Protein AF-A0A381T8W2-F1 (afdb_monomer)

Solvent-accessible surface area (backbone atoms only — not comparable to full-atom values): 4088 Å² total; per-residue (Å²): 136,88,85,88,85,66,92,91,55,50,74,68,54,49,52,50,53,52,52,52,45,69,74,72,52,74,51,81,89,66,52,61,80,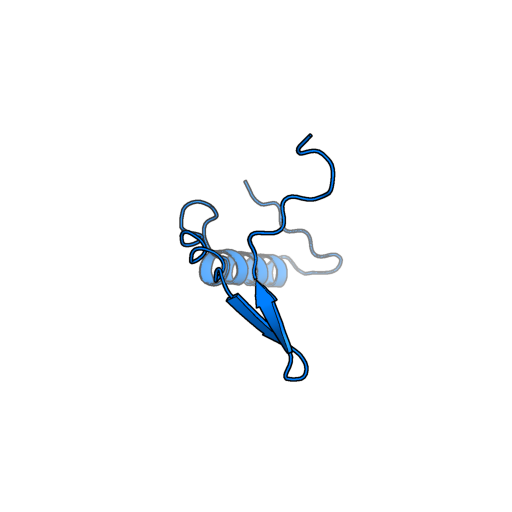69,73,76,77,65,62,59,47,76,58,97,92,41,80,46,66,67,83,68,79,65,95,83,83,123

Organism: NCBI:txid408172

pLDDT: mean 79.82, std 15.99, range [43.34, 98.31]

Sequence (58 aa):
MVRIVAEGATEQELAAIAAAYEELWPNPSEARKAPEPPTEWRFSGRWWHGDDPGPDAR

Secondary structure (DSSP, 8-state):
------TT--HHHHHHHHHHHHHHSPPTTTS--PPPPPSEEEETTEEEES----S---

Foldseek 3Di:
DDDDDDPPDDPVRVVVVVVCCVVPPDDPVPPPPDPDPDQWDDDPNDIDGPPDPPDPPD

Radius of gyration: 20.86 Å; Cα contacts (8 Å, |Δi|>4): 22; chains: 1; bounding box: 38×32×54 Å

Structure (mmCIF, N/CA/C/O backbone):
data_AF-A0A381T8W2-F1
#
_entry.id   AF-A0A381T8W2-F1
#
loop_
_atom_site.group_PDB
_atom_site.id
_atom_site.type_symbol
_atom_site.label_atom_id
_atom_site.label_alt_id
_atom_site.label_comp_id
_atom_site.label_asym_id
_atom_site.label_entity_id
_atom_site.label_seq_id
_atom_site.pdbx_PDB_ins_c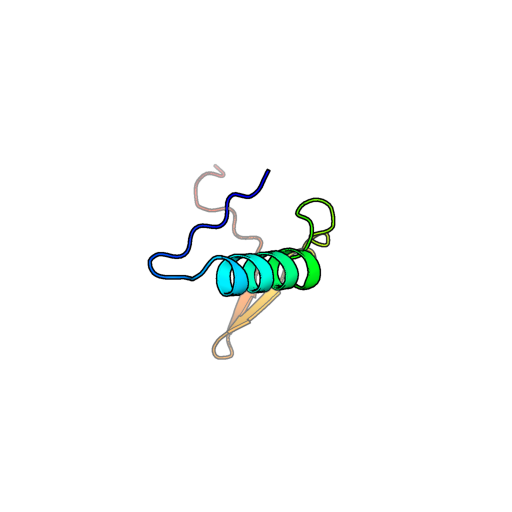ode
_atom_site.Cartn_x
_atom_site.Cartn_y
_atom_site.Cartn_z
_atom_site.occupancy
_atom_site.B_iso_or_equiv
_atom_site.auth_seq_id
_atom_site.auth_comp_id
_atom_site.auth_asym_id
_atom_site.auth_atom_id
_atom_site.pdbx_PDB_model_num
ATOM 1 N N . MET A 1 1 ? -2.214 8.456 -8.763 1.00 68.56 1 MET A N 1
ATOM 2 C CA . MET A 1 1 ? -2.947 8.340 -7.485 1.00 68.56 1 MET A CA 1
ATOM 3 C C . MET A 1 1 ? -2.978 6.869 -7.112 1.00 68.56 1 M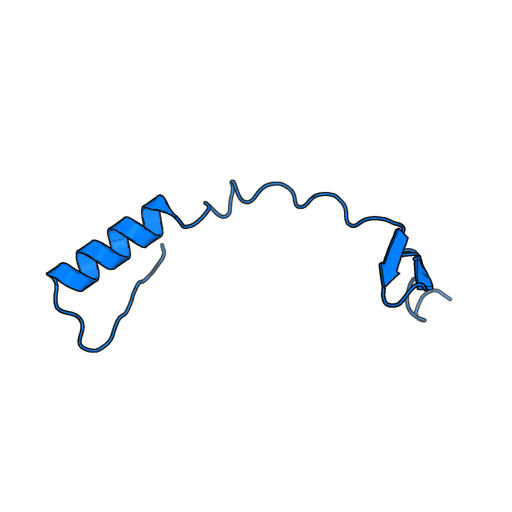ET A C 1
ATOM 5 O O . MET A 1 1 ? -3.592 6.098 -7.840 1.00 68.56 1 MET A O 1
ATOM 9 N N . VAL A 1 2 ? -2.258 6.469 -6.066 1.00 83.56 2 VAL A N 1
ATOM 10 C CA . VAL A 1 2 ? -2.265 5.084 -5.570 1.00 83.56 2 VAL A CA 1
ATOM 11 C C . VAL A 1 2 ? -3.438 4.925 -4.609 1.00 83.56 2 VAL A C 1
ATOM 13 O O . VAL A 1 2 ? -3.695 5.811 -3.799 1.00 83.56 2 VAL A O 1
ATOM 16 N N . ARG A 1 3 ? -4.177 3.816 -4.720 1.00 90.50 3 ARG A N 1
ATOM 17 C CA . ARG A 1 3 ? -5.265 3.472 -3.798 1.00 90.50 3 ARG A CA 1
ATOM 18 C C . ARG A 1 3 ? -4.845 2.275 -2.955 1.00 90.50 3 ARG A C 1
ATOM 20 O O . ARG A 1 3 ? -4.681 1.185 -3.494 1.00 90.50 3 ARG A O 1
ATOM 27 N N . ILE A 1 4 ? -4.726 2.484 -1.649 1.00 90.06 4 ILE A N 1
ATOM 28 C CA . ILE A 1 4 ? -4.414 1.435 -0.674 1.00 90.06 4 ILE A CA 1
ATOM 29 C C . ILE A 1 4 ? -5.725 0.915 -0.084 1.00 90.06 4 ILE A C 1
ATOM 31 O O . ILE A 1 4 ? -6.580 1.696 0.333 1.00 90.06 4 ILE A O 1
ATOM 35 N N . VAL A 1 5 ? -5.897 -0.406 -0.089 1.00 94.75 5 VAL A N 1
ATOM 36 C CA . VAL A 1 5 ? -7.050 -1.096 0.499 1.00 94.75 5 VAL A CA 1
ATOM 37 C C . VAL A 1 5 ? -6.524 -2.251 1.339 1.00 94.75 5 VAL A C 1
ATOM 39 O O . VAL A 1 5 ? -5.752 -3.065 0.838 1.00 94.75 5 VAL A O 1
ATOM 42 N N . ALA A 1 6 ? -6.950 -2.315 2.598 1.00 94.00 6 ALA A N 1
ATOM 43 C CA . ALA A 1 6 ? -6.630 -3.397 3.521 1.00 94.00 6 ALA A CA 1
ATOM 44 C C . ALA A 1 6 ? -7.912 -3.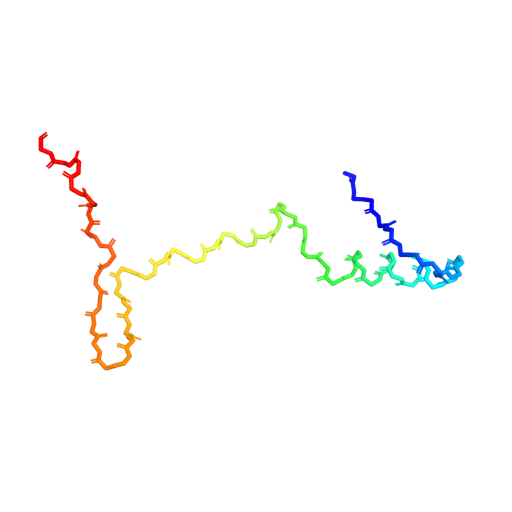798 4.262 1.00 94.00 6 ALA A C 1
ATOM 46 O O . ALA A 1 6 ? -8.433 -3.031 5.070 1.00 94.00 6 ALA A O 1
ATOM 47 N N . GLU A 1 7 ? -8.466 -4.967 3.937 1.00 96.12 7 GLU A N 1
ATOM 48 C CA . GLU A 1 7 ? -9.697 -5.445 4.573 1.00 96.12 7 GLU A CA 1
ATOM 49 C C . GLU A 1 7 ? -9.464 -5.740 6.059 1.00 96.12 7 GLU A C 1
ATOM 51 O O . GLU A 1 7 ? -8.484 -6.383 6.429 1.00 96.12 7 GLU A O 1
ATOM 56 N N . GLY A 1 8 ? -10.369 -5.259 6.916 1.00 96.62 8 GLY A N 1
ATOM 57 C CA . GLY A 1 8 ? -10.292 -5.451 8.368 1.00 96.62 8 GLY A CA 1
ATOM 58 C C . GLY A 1 8 ? -9.320 -4.523 9.102 1.00 96.62 8 GLY A C 1
ATOM 59 O O . GLY A 1 8 ? -9.307 -4.543 10.329 1.00 96.62 8 GLY A O 1
ATOM 60 N N . ALA A 1 9 ? -8.555 -3.692 8.388 1.00 96.94 9 ALA A N 1
ATOM 61 C CA . ALA A 1 9 ? -7.690 -2.697 9.007 1.00 96.94 9 ALA A CA 1
ATOM 62 C C . ALA A 1 9 ? -8.513 -1.574 9.652 1.00 96.94 9 ALA A C 1
ATOM 64 O O . ALA A 1 9 ? -9.459 -1.040 9.065 1.00 96.94 9 ALA A O 1
ATOM 65 N N . THR A 1 10 ? -8.111 -1.181 10.853 1.00 98.31 10 THR A N 1
ATOM 66 C CA . THR A 1 10 ? -8.564 0.058 11.484 1.00 98.31 10 THR A CA 1
ATOM 67 C C . THR A 1 10 ? -8.055 1.276 10.709 1.00 98.31 10 THR A C 1
ATOM 69 O O . THR A 1 10 ? -7.099 1.195 9.935 1.00 98.31 10 THR A O 1
ATOM 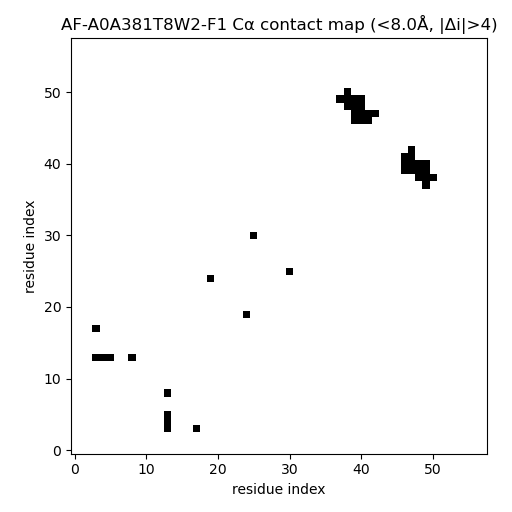72 N N . GLU A 1 11 ? -8.648 2.447 10.947 1.00 96.81 11 GLU A N 1
ATOM 73 C CA . GLU A 1 11 ? -8.182 3.703 10.337 1.00 96.81 11 GLU A CA 1
ATOM 74 C C . GLU A 1 11 ? -6.716 4.010 10.676 1.00 96.81 11 GLU A C 1
ATOM 76 O O . GLU A 1 11 ? -5.970 4.526 9.845 1.00 96.81 11 GLU A O 1
ATOM 81 N N . GLN A 1 12 ? -6.286 3.649 11.887 1.00 97.56 12 GLN A N 1
ATOM 82 C CA . GLN A 1 12 ? -4.922 3.867 12.359 1.00 97.56 12 GLN A CA 1
ATOM 83 C C . GLN A 1 12 ? -3.918 2.966 11.630 1.00 97.56 12 GLN A C 1
ATOM 85 O O . GLN A 1 12 ? -2.845 3.421 11.237 1.00 97.56 12 GLN A O 1
ATOM 90 N N . GLU A 1 13 ? -4.284 1.706 11.394 1.00 97.75 13 GLU A N 1
ATOM 91 C CA . GLU A 1 13 ? -3.476 0.769 10.609 1.00 97.75 13 GLU A CA 1
ATOM 92 C C . GLU A 1 13 ? -3.429 1.176 9.134 1.00 97.75 13 GLU A C 1
ATOM 94 O O . GLU A 1 13 ? -2.359 1.164 8.532 1.00 97.75 13 GLU A O 1
ATOM 99 N N . LEU A 1 14 ? -4.552 1.621 8.562 1.00 97.62 14 LEU A N 1
ATOM 100 C CA . LEU A 1 14 ? -4.596 2.186 7.209 1.00 97.62 14 LEU A CA 1
ATOM 101 C C . LEU A 1 14 ? -3.667 3.398 7.063 1.00 97.62 14 LEU A C 1
ATOM 103 O O . LEU A 1 14 ? -2.944 3.494 6.071 1.00 97.62 14 LEU A O 1
ATOM 107 N N . ALA A 1 15 ? -3.636 4.289 8.058 1.00 95.44 15 ALA A N 1
ATOM 108 C CA . ALA A 1 15 ? -2.726 5.431 8.073 1.00 95.44 15 ALA A CA 1
ATOM 109 C C . ALA A 1 15 ? -1.252 5.000 8.160 1.00 95.44 15 ALA A C 1
ATOM 111 O O . ALA A 1 15 ? -0.411 5.542 7.442 1.00 95.44 15 ALA A O 1
ATOM 112 N N . ALA A 1 16 ? -0.936 3.998 8.986 1.00 97.00 16 ALA A N 1
ATOM 113 C CA . ALA A 1 16 ? 0.417 3.457 9.095 1.00 97.00 16 ALA A CA 1
ATOM 114 C C . ALA A 1 16 ? 0.885 2.796 7.785 1.00 97.00 16 ALA A C 1
ATOM 116 O O . ALA A 1 16 ? 2.018 3.013 7.357 1.00 97.00 16 ALA A O 1
ATOM 117 N N . ILE A 1 17 ? 0.008 2.039 7.115 1.00 96.06 17 ILE A N 1
ATOM 118 C CA . ILE A 1 17 ? 0.300 1.420 5.813 1.00 96.06 17 ILE A CA 1
ATOM 119 C C . ILE A 1 17 ? 0.532 2.495 4.750 1.00 96.06 17 ILE A C 1
ATOM 121 O O . ILE A 1 17 ? 1.472 2.379 3.967 1.00 96.06 17 ILE A O 1
ATOM 125 N N . ALA A 1 18 ? -0.290 3.547 4.728 1.00 94.12 18 ALA A N 1
ATOM 126 C CA . ALA A 1 18 ? -0.109 4.654 3.796 1.00 94.12 18 ALA A CA 1
ATOM 127 C C . ALA A 1 18 ? 1.234 5.364 4.004 1.00 94.12 18 ALA A C 1
ATOM 129 O O . ALA A 1 18 ? 1.954 5.585 3.035 1.00 94.12 18 ALA A O 1
ATOM 130 N N . ALA A 1 19 ? 1.614 5.642 5.253 1.00 94.00 19 ALA A N 1
ATOM 131 C CA . ALA A 1 19 ? 2.911 6.239 5.563 1.00 94.00 19 ALA A CA 1
ATOM 132 C C . ALA A 1 19 ? 4.081 5.344 5.117 1.00 94.00 19 ALA A C 1
ATOM 134 O O . ALA A 1 19 ? 4.999 5.815 4.451 1.00 94.00 19 ALA A O 1
ATOM 135 N N . ALA A 1 20 ? 4.021 4.041 5.415 1.00 94.62 20 ALA A N 1
ATOM 136 C CA . ALA A 1 20 ? 5.056 3.094 5.005 1.00 94.62 20 ALA A CA 1
ATOM 137 C C . ALA A 1 20 ? 5.162 2.961 3.477 1.00 94.62 20 ALA A C 1
ATOM 139 O O . ALA A 1 20 ? 6.264 2.834 2.950 1.00 94.62 20 ALA A O 1
ATOM 140 N N . TYR A 1 21 ? 4.033 2.996 2.763 1.00 92.38 21 TYR A N 1
ATOM 141 C CA . TYR A 1 21 ? 4.017 2.981 1.304 1.00 92.38 21 TYR A CA 1
ATOM 142 C C . TYR A 1 21 ? 4.721 4.214 0.729 1.00 92.38 21 TYR A C 1
ATOM 144 O O . TYR A 1 21 ? 5.596 4.064 -0.114 1.00 92.38 21 TYR A O 1
ATOM 152 N N . GLU A 1 22 ? 4.387 5.413 1.204 1.00 88.75 22 GLU A N 1
ATOM 153 C CA . GLU A 1 22 ? 5.011 6.652 0.718 1.00 88.75 22 GLU A CA 1
ATOM 154 C C . GLU A 1 22 ? 6.518 6.711 1.020 1.00 88.75 22 GLU A C 1
ATOM 156 O O . GLU A 1 22 ? 7.284 7.254 0.230 1.00 88.75 22 GLU A O 1
ATOM 161 N N . GLU A 1 23 ? 6.966 6.137 2.141 1.00 90.56 23 GLU A N 1
ATOM 162 C CA . GLU A 1 23 ? 8.379 6.171 2.534 1.00 90.56 23 GLU A CA 1
ATOM 163 C C . GLU A 1 23 ? 9.237 5.100 1.844 1.00 90.56 23 GLU A C 1
ATOM 165 O O . GLU A 1 23 ? 10.396 5.345 1.507 1.00 90.56 23 GLU A O 1
ATOM 170 N N . LEU A 1 24 ? 8.687 3.901 1.636 1.00 89.56 24 LEU A N 1
ATOM 171 C CA . LEU A 1 24 ? 9.441 2.752 1.127 1.00 89.56 24 LEU A CA 1
ATOM 172 C C . LEU A 1 24 ? 9.244 2.514 -0.366 1.00 89.56 24 LEU A C 1
ATOM 174 O O . LEU A 1 24 ? 10.095 1.879 -0.998 1.00 89.56 24 LEU A O 1
ATOM 178 N N . TRP A 1 25 ? 8.121 2.953 -0.935 1.00 87.75 25 TRP A N 1
ATOM 179 C CA . TRP A 1 25 ? 7.826 2.658 -2.326 1.00 87.75 25 TRP A CA 1
ATOM 180 C C . TRP A 1 25 ? 8.520 3.662 -3.249 1.00 87.75 25 TRP A C 1
ATOM 182 O O . TRP A 1 25 ? 8.323 4.869 -3.121 1.00 87.75 25 TRP A O 1
ATOM 192 N N . PRO A 1 26 ? 9.328 3.198 -4.214 1.00 76.25 26 PRO A N 1
ATOM 193 C CA . PRO A 1 26 ? 10.008 4.097 -5.131 1.00 76.25 26 PRO A CA 1
ATOM 194 C C . PRO A 1 26 ? 8.998 4.834 -6.018 1.00 76.25 26 PRO A C 1
ATOM 196 O O . PRO A 1 26 ? 8.062 4.230 -6.555 1.00 76.25 26 PRO A O 1
ATOM 199 N N . ASN A 1 27 ? 9.226 6.131 -6.245 1.00 73.12 27 ASN A N 1
ATOM 200 C CA . ASN A 1 27 ? 8.479 6.871 -7.256 1.00 73.12 27 ASN A CA 1
ATOM 201 C C . ASN A 1 27 ? 8.705 6.216 -8.625 1.00 73.12 27 ASN A C 1
ATOM 203 O O . ASN A 1 27 ? 9.855 6.020 -9.010 1.00 73.12 27 ASN A O 1
ATOM 207 N N . PRO A 1 28 ? 7.666 5.935 -9.426 1.00 65.19 28 PRO A N 1
ATOM 208 C CA . PRO A 1 28 ? 7.838 5.323 -10.744 1.00 65.19 28 PRO A CA 1
ATOM 209 C C . PRO A 1 28 ? 8.659 6.186 -11.719 1.00 65.19 28 PRO A C 1
ATOM 211 O O . PRO A 1 28 ? 9.266 5.647 -12.637 1.00 65.19 28 PRO A O 1
ATOM 214 N N . SER A 1 29 ? 8.731 7.507 -11.513 1.00 64.69 29 SER A N 1
ATOM 215 C CA . SER A 1 29 ? 9.633 8.401 -12.258 1.00 64.69 29 SER A CA 1
ATOM 216 C C . SER A 1 29 ? 11.086 8.351 -11.775 1.00 64.69 29 SER A C 1
ATOM 218 O O . SER A 1 29 ? 11.995 8.672 -12.535 1.00 64.69 29 SER A O 1
ATOM 220 N N . GLU A 1 30 ? 11.307 7.966 -10.518 1.00 61.34 30 GLU A N 1
ATOM 221 C CA . GLU A 1 30 ? 12.629 7.806 -9.896 1.00 61.34 30 GLU A CA 1
ATOM 222 C C . GLU A 1 30 ? 13.063 6.344 -9.816 1.00 61.34 30 GLU A C 1
ATOM 224 O O . GLU A 1 30 ? 14.176 6.068 -9.361 1.00 61.34 30 GLU A O 1
ATOM 229 N N . ALA A 1 31 ? 12.213 5.411 -10.267 1.00 60.19 31 ALA A N 1
ATOM 230 C CA . ALA A 1 31 ? 12.577 4.037 -10.542 1.00 60.19 31 ALA A CA 1
ATOM 231 C C . ALA A 1 31 ? 13.745 4.121 -11.515 1.00 60.19 31 ALA A C 1
ATOM 233 O O . ALA A 1 31 ? 13.572 4.389 -12.705 1.00 60.19 31 ALA A O 1
ATOM 234 N N . ARG A 1 32 ? 14.949 4.040 -10.933 1.00 61.69 32 ARG A N 1
ATOM 235 C CA . ARG A 1 32 ? 16.239 4.166 -11.600 1.00 61.69 32 ARG A CA 1
ATOM 236 C C . ARG A 1 32 ? 16.117 3.513 -12.957 1.00 61.69 32 ARG A C 1
ATOM 238 O O . ARG A 1 32 ? 15.624 2.385 -13.014 1.00 61.69 32 ARG A O 1
ATOM 245 N N . LYS A 1 33 ? 16.608 4.194 -14.004 1.00 62.59 33 LYS A N 1
ATOM 246 C CA . LYS A 1 33 ? 16.965 3.537 -15.266 1.00 62.59 33 LYS A CA 1
ATOM 247 C C . LYS A 1 33 ? 17.516 2.170 -14.890 1.00 62.59 33 LYS A C 1
ATOM 249 O O . LYS A 1 33 ? 18.550 2.112 -14.215 1.00 62.59 33 LYS A O 1
ATOM 254 N N . ALA A 1 34 ? 16.764 1.117 -15.209 1.00 67.88 34 ALA A N 1
ATOM 255 C CA . ALA A 1 34 ? 17.241 -0.225 -14.962 1.00 67.88 34 ALA A CA 1
ATOM 256 C C . ALA A 1 34 ? 18.624 -0.281 -15.620 1.00 67.88 34 ALA A C 1
ATOM 258 O O . ALA A 1 34 ? 18.761 0.242 -16.735 1.00 67.88 34 ALA A O 1
ATOM 259 N N . PRO A 1 35 ? 19.661 -0.776 -14.922 1.00 69.19 35 PRO A N 1
ATOM 260 C CA . PRO A 1 35 ? 20.942 -0.968 -15.576 1.00 69.19 35 PRO A CA 1
ATOM 261 C C . PRO A 1 35 ? 20.677 -1.752 -16.857 1.00 69.19 35 PRO A C 1
ATOM 263 O O . PRO A 1 35 ? 19.834 -2.656 -16.854 1.00 69.19 35 PRO A O 1
ATOM 266 N N . GLU A 1 36 ? 21.323 -1.343 -17.950 1.00 73.88 36 GLU A N 1
ATOM 267 C CA . GLU A 1 36 ? 21.195 -2.063 -19.212 1.00 73.88 36 GLU A CA 1
ATOM 268 C C . GLU A 1 36 ? 21.417 -3.551 -18.924 1.0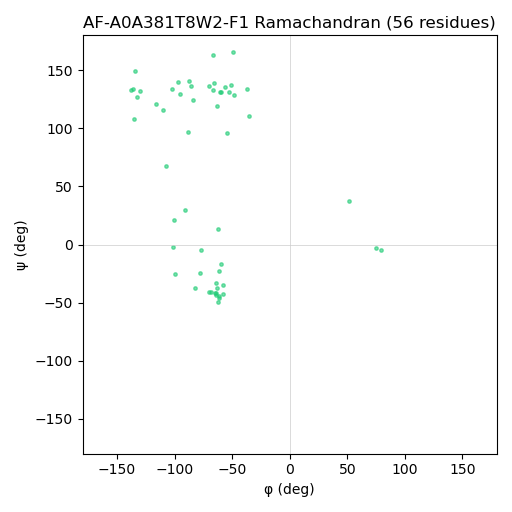0 73.88 36 GLU A C 1
ATOM 270 O O . GLU A 1 36 ? 22.363 -3.893 -18.197 1.00 73.88 36 GLU A O 1
ATOM 275 N N . PRO A 1 37 ? 20.498 -4.426 -19.373 1.00 71.25 37 PRO A N 1
ATOM 276 C CA . PRO A 1 37 ? 20.620 -5.841 -19.090 1.00 71.25 37 PRO A CA 1
ATOM 277 C C . PRO A 1 37 ? 21.984 -6.301 -19.605 1.00 71.25 37 PRO A C 1
ATOM 279 O O . PRO A 1 37 ? 22.390 -5.898 -20.699 1.00 71.25 37 PRO A O 1
ATOM 282 N N . PRO A 1 38 ? 22.724 -7.095 -18.819 1.00 74.44 38 PRO A N 1
ATOM 283 C CA . PRO A 1 38 ? 24.044 -7.516 -19.235 1.00 74.44 38 PRO A CA 1
ATOM 284 C C . PRO A 1 38 ? 23.913 -8.314 -20.535 1.00 74.44 38 PRO A C 1
ATOM 286 O O . PRO A 1 38 ? 23.097 -9.232 -20.634 1.00 74.44 38 PRO A O 1
ATOM 289 N N . THR A 1 39 ? 24.735 -7.967 -21.524 1.00 78.38 39 THR A N 1
ATOM 290 C CA . THR A 1 39 ? 24.841 -8.681 -22.806 1.00 78.38 39 THR A CA 1
ATOM 291 C C . THR A 1 39 ? 25.254 -10.141 -22.621 1.00 78.38 39 THR A C 1
ATOM 293 O O . THR A 1 39 ? 25.045 -10.959 -23.513 1.00 78.38 39 THR A O 1
ATOM 296 N N . GLU A 1 40 ? 25.784 -10.490 -21.446 1.00 86.75 40 GLU A N 1
ATOM 297 C CA . GLU A 1 40 ? 26.195 -11.838 -21.076 1.00 86.75 40 GLU A CA 1
ATOM 298 C C . GLU A 1 40 ? 25.769 -12.164 -19.639 1.00 86.75 40 GLU A C 1
ATOM 300 O O . GLU A 1 40 ? 26.017 -11.396 -18.708 1.00 86.75 40 GLU A O 1
ATOM 305 N N . TRP A 1 41 ? 25.167 -13.332 -19.422 1.00 84.19 41 TRP A N 1
ATOM 306 C CA . TRP A 1 41 ? 24.779 -13.794 -18.089 1.00 84.19 41 TRP A CA 1
ATOM 307 C C . TRP A 1 41 ? 25.165 -15.255 -17.858 1.00 84.19 41 TRP A C 1
ATOM 309 O O . TRP A 1 41 ? 25.238 -16.065 -18.782 1.00 84.19 41 TRP A O 1
ATOM 319 N N . ARG A 1 42 ? 25.463 -15.602 -16.598 1.00 86.69 42 ARG A N 1
ATOM 320 C CA . ARG A 1 42 ? 25.907 -16.945 -16.204 1.00 86.69 42 ARG A CA 1
ATOM 321 C C . ARG A 1 42 ? 24.900 -17.595 -15.267 1.00 86.69 42 ARG A C 1
ATOM 323 O O . ARG A 1 42 ? 24.676 -17.115 -14.160 1.00 86.69 42 ARG A O 1
ATOM 330 N N . PHE A 1 43 ? 24.368 -18.745 -15.670 1.00 83.62 43 PHE A N 1
ATOM 331 C CA . PHE A 1 43 ? 23.482 -19.566 -14.844 1.00 83.62 43 PHE A CA 1
ATOM 332 C C . PHE A 1 43 ? 23.874 -21.039 -14.949 1.00 83.62 43 PHE A C 1
ATOM 334 O O . PHE A 1 43 ? 24.128 -21.547 -16.041 1.00 83.62 43 PHE A O 1
ATOM 341 N N . SER A 1 44 ? 23.952 -21.738 -13.810 1.00 92.19 44 SER A N 1
ATOM 342 C CA . SER A 1 44 ? 24.376 -23.151 -13.754 1.00 92.19 44 SER A CA 1
ATOM 343 C C . SER A 1 44 ? 25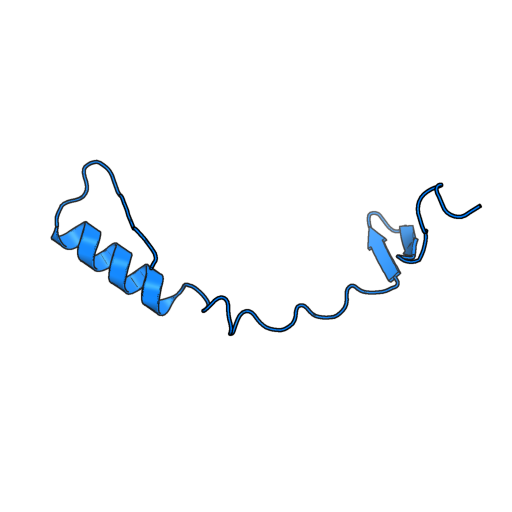.716 -23.411 -14.477 1.00 92.19 44 SER A C 1
ATOM 345 O O . SER A 1 44 ? 25.904 -24.402 -15.178 1.00 92.19 44 SER A O 1
ATOM 347 N N . GLY A 1 45 ? 26.653 -22.464 -14.365 1.00 92.06 45 GLY A N 1
ATOM 348 C CA . GLY A 1 45 ? 27.981 -22.560 -14.974 1.00 92.06 45 GLY A CA 1
ATOM 349 C C . GLY A 1 45 ? 28.046 -22.330 -16.489 1.00 92.06 45 GLY A C 1
ATOM 350 O O . GLY A 1 45 ? 29.149 -22.312 -17.033 1.00 92.06 45 GLY A O 1
ATOM 351 N N . ARG A 1 46 ? 26.906 -22.118 -17.156 1.00 89.44 46 ARG A N 1
ATOM 352 C CA . ARG A 1 46 ? 26.815 -21.817 -18.589 1.00 89.44 46 ARG A CA 1
ATOM 353 C C . ARG A 1 46 ? 26.690 -20.317 -18.814 1.00 89.44 46 ARG A C 1
ATOM 355 O O . ARG A 1 46 ? 25.990 -19.649 -18.054 1.00 89.44 46 ARG A O 1
ATOM 362 N N . TRP A 1 47 ? 27.378 -19.826 -19.837 1.00 86.62 47 TRP A N 1
ATOM 363 C CA . TRP A 1 47 ? 27.257 -18.459 -20.333 1.00 86.62 47 TRP A CA 1
ATOM 364 C C . TRP A 1 47 ? 26.136 -18.386 -21.369 1.00 86.62 47 TRP A C 1
ATOM 366 O O . TRP A 1 47 ? 25.971 -19.309 -22.166 1.00 86.62 47 TRP A O 1
ATOM 376 N N . TRP A 1 48 ? 25.373 -17.304 -21.320 1.00 81.56 48 TRP A N 1
ATOM 377 C CA . TRP A 1 48 ? 24.248 -17.002 -22.193 1.00 81.56 48 TRP A CA 1
ATOM 378 C C . TRP A 1 48 ? 24.447 -15.581 -22.717 1.00 81.56 48 TRP A C 1
ATOM 380 O O . TRP A 1 48 ? 24.729 -14.685 -21.923 1.00 81.56 48 TRP A O 1
ATOM 390 N N . HIS A 1 49 ? 24.308 -15.377 -24.024 1.00 84.19 49 HIS A N 1
ATOM 391 C CA . HIS A 1 49 ? 24.431 -14.062 -24.653 1.00 84.19 49 HIS A CA 1
ATOM 392 C C . HIS A 1 49 ? 23.028 -13.531 -24.966 1.00 84.19 49 H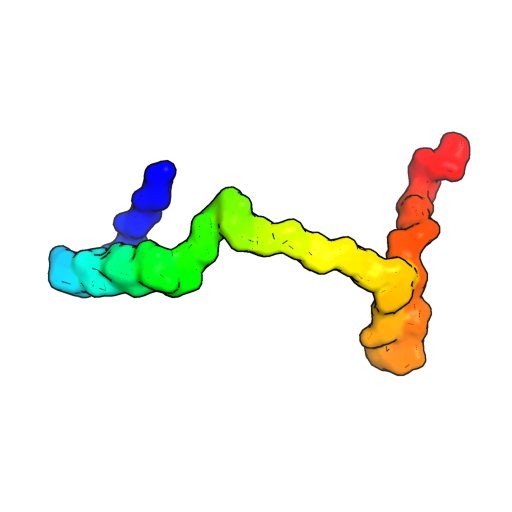IS A C 1
ATOM 3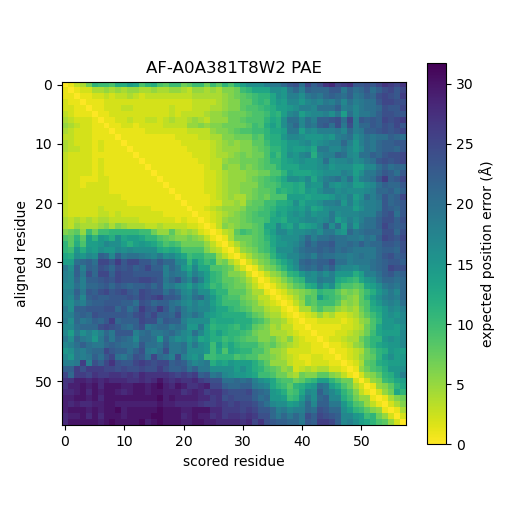94 O O . HIS A 1 49 ? 22.177 -14.282 -25.439 1.00 84.19 49 HIS A O 1
ATOM 400 N N . GLY A 1 50 ? 22.765 -12.267 -24.638 1.00 71.56 50 GLY A N 1
ATOM 401 C CA . GLY A 1 50 ? 21.448 -11.632 -24.770 1.00 71.56 50 GLY A CA 1
ATOM 402 C C . GLY A 1 50 ? 21.058 -11.232 -26.197 1.00 71.56 50 GLY A C 1
ATOM 403 O O . GLY A 1 50 ? 19.928 -10.803 -26.400 1.00 71.56 50 GLY A O 1
ATOM 404 N N . ASP A 1 51 ? 21.963 -11.390 -27.167 1.00 64.69 51 ASP A N 1
ATOM 405 C CA . ASP A 1 51 ? 21.792 -10.985 -28.571 1.00 64.69 51 ASP A CA 1
ATOM 406 C C . ASP A 1 51 ? 21.190 -12.083 -29.474 1.00 64.69 51 ASP A C 1
ATOM 408 O O . ASP A 1 51 ? 21.491 -12.122 -30.663 1.00 64.69 51 ASP A O 1
ATOM 412 N N . ASP A 1 52 ? 20.356 -12.994 -28.959 1.00 57.56 52 ASP A N 1
ATOM 413 C CA . ASP A 1 52 ? 19.579 -13.891 -29.830 1.00 57.56 52 ASP A CA 1
ATOM 414 C C . ASP A 1 52 ? 18.252 -13.198 -30.191 1.00 57.56 52 ASP A C 1
ATOM 416 O O . ASP A 1 52 ? 17.311 -13.216 -29.387 1.00 57.56 52 ASP A O 1
ATOM 420 N N . PRO A 1 53 ? 18.135 -12.527 -31.358 1.00 51.72 53 PRO A N 1
ATOM 421 C CA . PRO A 1 53 ? 16.827 -12.160 -31.857 1.00 51.72 53 PRO A CA 1
ATOM 422 C C . PRO A 1 53 ? 16.100 -13.478 -32.117 1.00 51.72 53 PRO A C 1
ATOM 424 O O . PRO A 1 53 ? 16.551 -14.297 -32.917 1.00 51.72 53 PRO A O 1
ATOM 427 N N . GLY A 1 54 ? 14.983 -13.698 -31.425 1.00 47.91 54 GLY A N 1
ATOM 428 C CA . GLY A 1 54 ? 14.105 -14.830 -31.707 1.00 47.91 54 GLY A CA 1
ATOM 429 C C . GLY A 1 54 ? 13.777 -14.946 -33.210 1.00 47.91 54 GLY A C 1
ATOM 430 O O . GLY A 1 54 ? 14.005 -14.006 -33.973 1.00 47.91 54 GLY A O 1
ATOM 431 N N . PRO A 1 55 ? 13.230 -16.089 -33.657 1.00 48.16 55 PRO A N 1
ATOM 432 C CA . PRO A 1 55 ? 13.259 -16.564 -35.050 1.00 48.16 55 PRO A CA 1
ATOM 433 C C . PRO A 1 55 ? 12.567 -15.716 -36.148 1.00 48.16 55 PRO A C 1
ATOM 435 O O . PRO A 1 55 ? 12.447 -16.199 -37.271 1.00 48.16 55 PRO A O 1
ATOM 438 N N . ASP A 1 56 ? 12.186 -14.465 -35.898 1.00 51.00 56 ASP A N 1
ATOM 439 C CA . ASP A 1 56 ? 11.479 -13.581 -36.839 1.00 51.00 56 ASP A CA 1
ATOM 440 C C . ASP A 1 56 ? 12.385 -12.551 -37.553 1.00 51.00 56 ASP A C 1
ATOM 442 O O . ASP A 1 56 ? 11.911 -11.545 -38.077 1.00 51.00 56 ASP A O 1
ATOM 446 N N . ALA A 1 57 ? 13.698 -12.793 -37.617 1.00 47.09 57 ALA A N 1
ATOM 447 C CA . ALA A 1 57 ? 14.639 -11.990 -38.406 1.00 47.09 57 ALA A CA 1
ATOM 448 C C . ALA A 1 57 ? 15.124 -12.747 -39.657 1.00 47.09 57 ALA A C 1
ATOM 450 O O . ALA A 1 57 ? 16.296 -13.125 -39.754 1.00 47.09 57 ALA A O 1
ATOM 451 N N . ARG A 1 58 ? 14.223 -12.994 -40.615 1.00 43.34 58 ARG A N 1
ATOM 452 C CA . ARG A 1 58 ? 14.564 -13.390 -41.993 1.00 43.34 58 ARG A CA 1
ATOM 453 C C . ARG A 1 58 ? 13.659 -12.716 -43.007 1.00 43.34 58 ARG A C 1
ATOM 455 O O . ARG A 1 58 ? 12.434 -12.705 -42.772 1.00 43.34 58 ARG A O 1
#

Mean predicted aligned error: 12.99 Å